Protein AF-A0A7J8RM11-F1 (afdb_monomer)

Mean predicted aligned error: 13.61 Å

Solvent-accessible surface area (backbone atoms only — not comparable to full-atom values): 6544 Å² total; per-residue (Å²): 136,85,79,79,79,70,77,74,69,80,65,75,71,31,50,50,55,49,32,54,52,43,53,50,44,67,79,38,72,84,60,47,68,66,53,52,38,52,48,42,28,69,77,64,76,35,70,62,52,60,68,56,53,52,55,46,57,76,46,37,69,71,56,66,55,83,70,93,62,71,60,80,48,73,68,92,71,78,68,94,50,58,68,60,56,47,54,52,52,56,51,50,52,56,52,52,53,59,55,67,68,64,76,81,121

Foldseek 3Di:
DDPPPPPQPQDFDFLVLLQVLLVVCVVPVPQDLVNSQVVSCVPPVHHDDSVSSVVSNVCNVVSPPPPPDPRRDRDDDDDPCVVVVVVVVVVVVVVVVVVVVPVPD

Radius of gyration: 21.36 Å; Cα contacts (8 Å, |Δi|>4): 56; chains: 1; bounding box: 67×26×59 Å

Structure (mmCIF, N/CA/C/O backbone):
data_AF-A0A7J8RM11-F1
#
_entry.id   AF-A0A7J8RM11-F1
#
loop_
_atom_site.group_PDB
_atom_site.id
_atom_site.type_symbol
_atom_site.label_atom_id
_atom_site.label_alt_id
_atom_site.label_comp_id
_atom_site.label_asym_id
_atom_site.label_entity_id
_atom_site.label_seq_id
_atom_site.pdbx_PDB_ins_code
_atom_site.Cartn_x
_atom_site.Cartn_y
_atom_site.Cartn_z
_atom_site.occupancy
_atom_site.B_iso_or_equiv
_atom_site.auth_seq_id
_atom_site.auth_comp_id
_atom_site.auth_asym_id
_atom_site.auth_atom_id
_atom_site.pdbx_PDB_model_num
ATOM 1 N N . MET A 1 1 ? -35.507 -6.994 -3.499 1.00 36.19 1 MET A N 1
ATOM 2 C CA . MET A 1 1 ? -34.379 -6.098 -3.156 1.00 36.19 1 MET A CA 1
ATOM 3 C C . MET A 1 1 ? -33.083 -6.731 -3.655 1.00 36.19 1 MET A C 1
ATOM 5 O O . MET A 1 1 ? -32.477 -7.517 -2.942 1.00 36.19 1 MET A O 1
ATOM 9 N N . ALA A 1 2 ? -32.711 -6.494 -4.917 1.00 34.31 2 ALA A N 1
ATOM 10 C CA . ALA A 1 2 ? -31.510 -7.087 -5.505 1.00 34.31 2 ALA A CA 1
ATOM 11 C C . ALA A 1 2 ? -30.275 -6.273 -5.094 1.00 34.31 2 ALA A C 1
ATOM 13 O O . ALA A 1 2 ? -30.021 -5.192 -5.628 1.00 34.31 2 ALA A O 1
ATOM 14 N N . SER A 1 3 ? -29.524 -6.783 -4.121 1.00 42.91 3 SER A N 1
ATOM 15 C CA . SER A 1 3 ? -28.243 -6.216 -3.706 1.00 42.91 3 SER A CA 1
ATOM 16 C C . SER A 1 3 ? -27.244 -6.346 -4.853 1.00 42.91 3 SER A C 1
ATOM 18 O O . SER A 1 3 ? -26.744 -7.431 -5.146 1.00 42.91 3 SER A O 1
ATOM 20 N N . ARG A 1 4 ? -26.966 -5.228 -5.533 1.00 43.38 4 ARG A N 1
ATOM 21 C CA . ARG A 1 4 ? -25.908 -5.136 -6.541 1.00 43.38 4 ARG A CA 1
ATOM 22 C C . ARG A 1 4 ? -24.572 -5.377 -5.845 1.00 43.38 4 ARG A C 1
ATOM 24 O O . ARG A 1 4 ? -24.017 -4.466 -5.234 1.00 43.38 4 ARG A O 1
ATOM 31 N N . LEU A 1 5 ? -24.043 -6.591 -5.966 1.00 48.75 5 LEU A N 1
ATOM 32 C CA . LEU A 1 5 ? -22.635 -6.875 -5.718 1.00 48.75 5 LEU A CA 1
ATOM 33 C C . LEU A 1 5 ? -21.832 -6.095 -6.767 1.00 48.75 5 LEU A C 1
ATOM 35 O O . LEU A 1 5 ? -21.507 -6.608 -7.835 1.00 48.75 5 LEU A O 1
ATOM 39 N N . LYS A 1 6 ? -21.561 -4.810 -6.494 1.00 49.56 6 LYS A N 1
ATOM 40 C CA . LYS A 1 6 ? -20.528 -4.058 -7.204 1.00 49.56 6 LYS A CA 1
ATOM 41 C C . LYS A 1 6 ? -19.244 -4.830 -6.953 1.00 49.56 6 LYS A C 1
ATOM 43 O O . LYS A 1 6 ? -18.717 -4.794 -5.845 1.00 49.56 6 LYS A O 1
ATOM 48 N N . GLY A 1 7 ? -18.801 -5.581 -7.961 1.00 42.50 7 GLY A N 1
ATOM 49 C CA . GLY A 1 7 ? -17.512 -6.248 -7.950 1.00 42.50 7 GLY A CA 1
ATOM 50 C C . GLY A 1 7 ? -16.471 -5.214 -7.566 1.00 42.50 7 GLY A C 1
ATOM 51 O O . GLY A 1 7 ? -16.184 -4.299 -8.338 1.00 42.50 7 GLY A O 1
ATOM 52 N N . VAL A 1 8 ? -15.983 -5.306 -6.331 1.00 49.97 8 VAL A N 1
ATOM 53 C CA . VAL A 1 8 ? -14.920 -4.444 -5.845 1.00 49.97 8 VAL A CA 1
ATOM 54 C C . VAL A 1 8 ? -13.742 -4.738 -6.753 1.00 49.97 8 VAL A C 1
ATOM 56 O O . VAL A 1 8 ? -13.157 -5.822 -6.687 1.00 49.97 8 VAL A O 1
ATOM 59 N N . LYS A 1 9 ? -13.433 -3.808 -7.660 1.00 52.38 9 LYS A N 1
ATOM 60 C CA . LYS A 1 9 ? -12.201 -3.863 -8.437 1.00 52.38 9 LYS A CA 1
ATOM 61 C C . LYS A 1 9 ? -11.094 -3.879 -7.391 1.00 52.38 9 LYS A C 1
ATOM 63 O O . LYS A 1 9 ? -10.858 -2.860 -6.749 1.00 52.38 9 LYS A O 1
ATOM 68 N N . LYS A 1 10 ? -10.483 -5.048 -7.158 1.00 55.34 10 LYS A N 1
ATOM 69 C CA . LYS A 1 10 ? -9.342 -5.227 -6.251 1.00 55.34 10 LYS A CA 1
ATOM 70 C C . LYS A 1 10 ? -8.153 -4.490 -6.855 1.00 55.34 10 LYS A C 1
ATOM 72 O O . LYS A 1 10 ? -7.264 -5.083 -7.460 1.00 55.34 10 LYS A O 1
ATOM 77 N N . SER A 1 11 ? -8.194 -3.173 -6.775 1.00 66.88 11 SER A N 1
ATOM 78 C CA . SER A 1 11 ? -7.121 -2.325 -7.231 1.00 66.88 11 SER A CA 1
ATOM 79 C C . SER A 1 11 ? -6.022 -2.406 -6.171 1.00 66.88 11 SER A C 1
ATOM 81 O O . SER A 1 11 ? -6.257 -2.338 -4.965 1.00 66.88 11 SER A O 1
ATOM 83 N N . THR A 1 12 ? -4.824 -2.743 -6.629 1.00 80.44 12 THR A N 1
ATOM 84 C CA . THR A 1 12 ? -3.674 -3.018 -5.768 1.00 80.44 12 THR A CA 1
ATOM 85 C C . THR A 1 12 ? -3.075 -1.691 -5.319 1.00 80.44 12 THR A C 1
ATOM 87 O O . THR A 1 12 ? -2.759 -0.869 -6.176 1.00 80.44 12 THR A O 1
ATOM 90 N N . LEU A 1 13 ? -2.883 -1.499 -4.008 1.00 87.12 13 LEU A N 1
ATOM 91 C CA . LEU A 1 13 ? -2.137 -0.348 -3.482 1.00 87.12 13 LEU A CA 1
ATOM 92 C C . LEU A 1 13 ? -0.745 -0.281 -4.134 1.00 87.12 13 LEU A C 1
ATOM 94 O O . LEU A 1 13 ? -0.052 -1.298 -4.207 1.00 87.12 13 LEU A O 1
ATOM 98 N N . THR A 1 14 ? -0.333 0.896 -4.600 1.00 87.88 14 THR A N 1
ATOM 99 C CA . THR A 1 14 ? 1.061 1.151 -4.996 1.00 87.88 14 THR A CA 1
ATOM 100 C 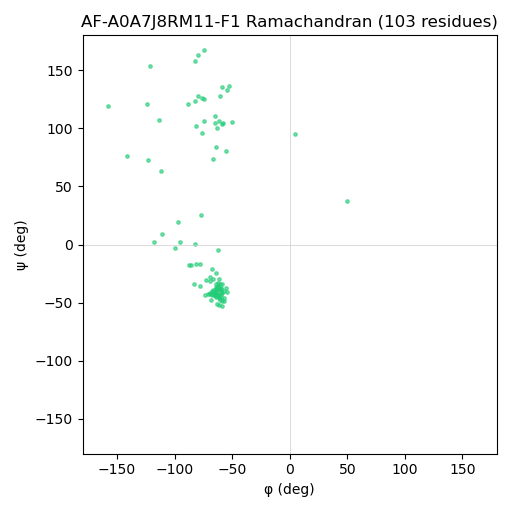C . THR A 1 14 ? 1.912 1.424 -3.761 1.00 87.88 14 THR A C 1
ATOM 102 O O . THR A 1 14 ? 1.380 1.734 -2.693 1.00 87.88 14 THR A O 1
ATOM 105 N N . ASP A 1 15 ? 3.234 1.338 -3.889 1.00 86.12 15 ASP A N 1
ATOM 106 C CA . ASP A 1 15 ? 4.136 1.621 -2.766 1.00 86.12 15 ASP A CA 1
ATOM 107 C C . ASP A 1 15 ? 3.983 3.057 -2.249 1.00 86.12 15 ASP A C 1
ATOM 109 O O . ASP A 1 15 ? 4.003 3.275 -1.039 1.00 86.12 15 ASP A O 1
ATOM 113 N N . ASN A 1 16 ? 3.696 4.020 -3.134 1.00 87.56 16 ASN A N 1
ATOM 114 C CA . ASN A 1 16 ? 3.376 5.386 -2.718 1.00 87.56 16 ASN A CA 1
ATOM 115 C C . ASN A 1 16 ? 2.112 5.451 -1.845 1.00 87.56 16 ASN A C 1
ATOM 117 O O . ASN A 1 16 ? 2.132 6.064 -0.785 1.00 87.56 16 ASN A O 1
ATOM 121 N N . MET A 1 17 ? 1.028 4.773 -2.243 1.00 91.62 17 MET A N 1
ATOM 122 C CA . MET A 1 17 ? -0.219 4.753 -1.460 1.00 91.62 17 MET A CA 1
ATOM 123 C C . MET A 1 17 ? -0.018 4.089 -0.095 1.00 91.62 17 MET A C 1
ATOM 125 O O . MET A 1 17 ? -0.578 4.535 0.904 1.00 91.62 17 MET A O 1
ATOM 129 N N . ARG A 1 18 ? 0.796 3.025 -0.041 1.00 92.00 18 ARG A N 1
ATOM 130 C CA . ARG A 1 18 ? 1.159 2.345 1.211 1.00 92.00 18 ARG A CA 1
ATOM 131 C C . ARG A 1 18 ? 1.961 3.253 2.133 1.00 92.00 18 ARG A C 1
ATOM 133 O O . ARG A 1 18 ? 1.687 3.282 3.328 1.00 92.00 18 ARG A O 1
ATOM 140 N N . LYS A 1 19 ? 2.903 4.017 1.578 1.00 92.00 19 LYS A N 1
ATOM 141 C CA . LYS A 1 19 ? 3.682 5.006 2.322 1.00 92.00 19 LYS A CA 1
ATOM 142 C C . LYS A 1 19 ? 2.784 6.098 2.910 1.00 92.00 19 LYS A C 1
ATOM 144 O O . LYS A 1 19 ? 2.811 6.291 4.120 1.00 92.00 19 LYS A O 1
ATOM 149 N N . THR A 1 20 ? 1.931 6.720 2.094 1.00 93.56 20 THR A N 1
ATOM 150 C CA . THR A 1 20 ? 0.990 7.759 2.550 1.00 93.56 20 THR A CA 1
ATOM 151 C C . THR A 1 20 ? 0.028 7.227 3.61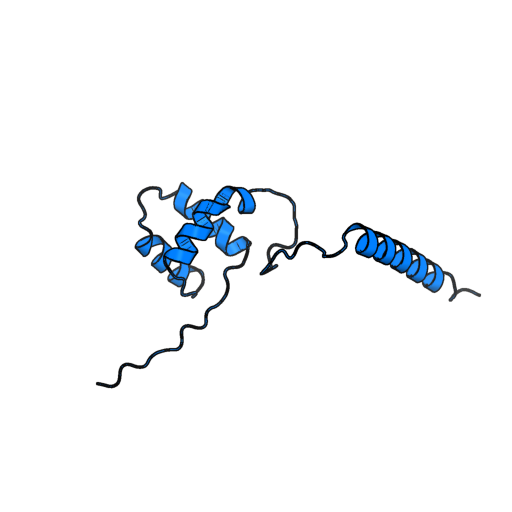9 1.00 93.56 20 THR A C 1
ATOM 153 O O . THR A 1 20 ? -0.257 7.916 4.592 1.00 93.56 20 THR A O 1
ATOM 156 N N . LEU A 1 21 ? -0.430 5.974 3.503 1.00 94.62 21 LEU A N 1
ATOM 157 C CA . LEU A 1 21 ? -1.232 5.323 4.546 1.00 94.62 21 LEU A CA 1
ATOM 158 C C . LEU A 1 21 ? -0.468 5.175 5.874 1.00 94.62 21 LEU A C 1
ATOM 160 O O . LEU A 1 21 ? -1.037 5.401 6.942 1.00 94.62 21 LEU A O 1
ATOM 164 N N . CYS A 1 22 ? 0.803 4.77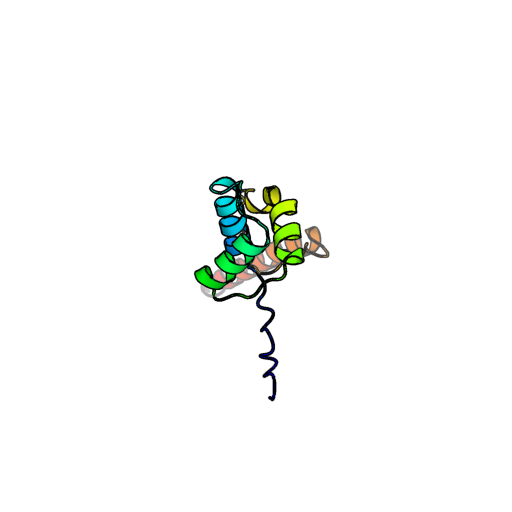3 5.823 1.00 93.81 22 CYS A N 1
ATOM 165 C CA . CYS A 1 22 ? 1.635 4.652 7.018 1.00 93.81 22 CYS A CA 1
ATOM 166 C C . CYS A 1 22 ? 1.902 6.018 7.666 1.00 93.81 22 CYS A C 1
ATOM 168 O O . CYS A 1 22 ? 1.821 6.117 8.886 1.00 93.81 22 CYS A O 1
ATOM 170 N N . GLU A 1 23 ? 2.165 7.059 6.872 1.00 94.12 23 GLU A N 1
ATOM 171 C CA . GLU A 1 23 ? 2.321 8.444 7.348 1.00 94.12 23 GLU A CA 1
ATOM 172 C C . GLU A 1 23 ? 1.051 8.921 8.064 1.00 94.12 23 GLU A C 1
ATOM 174 O O . GLU A 1 23 ? 1.112 9.336 9.219 1.00 94.12 23 GLU A O 1
ATOM 179 N N . TYR A 1 24 ? -0.116 8.715 7.449 1.00 95.12 24 TYR A N 1
ATOM 180 C CA . TYR A 1 24 ? -1.400 9.084 8.043 1.00 95.12 24 TYR A CA 1
ATOM 181 C C . TYR A 1 24 ? -1.666 8.382 9.387 1.00 95.12 24 TYR A C 1
ATOM 183 O O . TYR A 1 24 ? -2.182 8.983 10.328 1.00 95.12 24 TYR A O 1
ATOM 191 N N . LYS A 1 25 ? -1.286 7.104 9.530 1.00 94.88 25 LYS A N 1
ATOM 192 C CA . LYS A 1 25 ? -1.422 6.382 10.808 1.00 94.88 25 LYS A CA 1
ATOM 193 C C . LYS A 1 25 ? -0.459 6.895 11.888 1.00 94.88 25 LYS A C 1
ATOM 195 O O . LYS A 1 25 ? -0.776 6.780 13.070 1.00 94.88 25 LYS A O 1
ATOM 200 N N . ILE A 1 26 ? 0.694 7.444 11.511 1.00 92.62 26 ILE A N 1
ATOM 201 C CA . ILE A 1 26 ? 1.623 8.073 12.461 1.00 92.62 26 ILE A CA 1
ATOM 202 C C . ILE A 1 26 ? 1.035 9.390 12.978 1.00 92.62 26 ILE A C 1
ATOM 204 O O . ILE A 1 26 ? 1.078 9.636 14.180 1.00 92.62 26 ILE A O 1
ATOM 208 N N . GLU A 1 27 ? 0.436 10.194 12.097 1.00 94.19 27 GLU A N 1
ATOM 209 C CA . GLU A 1 27 ? -0.223 11.455 12.467 1.00 94.19 27 GLU A CA 1
ATOM 210 C C . GLU A 1 27 ? -1.510 11.230 13.279 1.00 94.19 27 GLU A C 1
ATOM 212 O O . GLU A 1 27 ? -1.842 12.019 14.163 1.00 94.19 27 GLU A O 1
ATOM 217 N N . HIS A 1 28 ? -2.209 10.117 13.031 1.00 93.69 28 HIS A N 1
ATOM 218 C CA . HIS A 1 28 ? -3.457 9.759 13.704 1.00 93.69 28 HIS A CA 1
ATOM 219 C C . HIS A 1 28 ? -3.371 8.381 14.392 1.00 93.69 28 HIS A C 1
ATOM 221 O O . HIS A 1 28 ? -3.993 7.403 13.948 1.00 93.69 28 HIS A O 1
ATOM 227 N N . PRO A 1 29 ? -2.637 8.263 15.516 1.00 92.50 29 P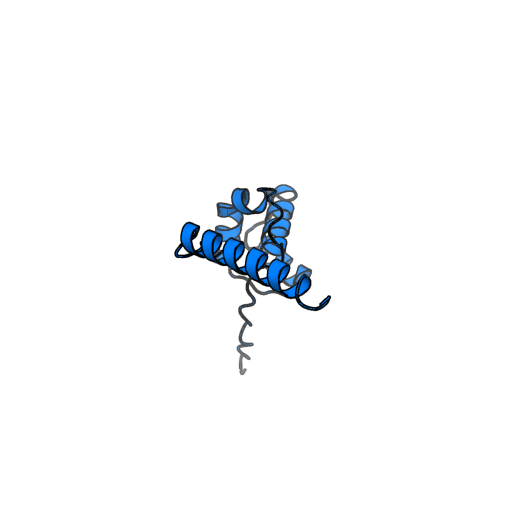RO A N 1
ATOM 228 C CA . PRO A 1 29 ? -2.420 6.982 16.187 1.00 92.50 29 PRO A CA 1
ATOM 229 C C . PRO A 1 29 ? -3.713 6.360 16.736 1.00 92.50 29 PRO A C 1
ATOM 231 O O . PRO A 1 29 ? -3.800 5.135 16.830 1.00 92.50 29 PRO A O 1
ATOM 234 N N . SER A 1 30 ? -4.743 7.162 17.019 1.00 94.38 30 SER A N 1
ATOM 235 C CA . SER A 1 30 ? -6.059 6.708 17.493 1.00 94.38 30 SER A CA 1
ATOM 236 C C . SER A 1 30 ? -6.962 6.130 16.398 1.00 94.38 30 SER A C 1
ATOM 238 O O . SER A 1 30 ? -7.904 5.411 16.727 1.00 94.38 30 SER A O 1
ATOM 240 N N . SER A 1 31 ? -6.678 6.377 15.112 1.00 92.31 31 SER A N 1
ATOM 241 C CA . SER A 1 31 ? -7.521 5.896 14.010 1.00 92.31 31 SER A CA 1
ATOM 242 C C . SER A 1 31 ? -7.606 4.372 13.990 1.00 92.31 31 SER A C 1
ATOM 244 O O . SER A 1 31 ? -6.584 3.674 13.977 1.00 92.31 31 SER A O 1
ATOM 246 N N . SER A 1 32 ? -8.821 3.832 13.955 1.00 93.25 32 SER A N 1
ATOM 247 C CA . SER A 1 32 ? -9.051 2.393 13.858 1.00 93.25 32 SER A CA 1
ATOM 248 C C . SER A 1 32 ? -8.762 1.875 12.445 1.00 93.25 32 SER A C 1
ATOM 250 O O . SER A 1 32 ? -8.647 2.631 11.481 1.00 93.25 32 SER A O 1
ATOM 252 N N . GLN A 1 33 ? -8.686 0.551 12.276 1.00 92.19 33 GLN A N 1
ATOM 253 C CA . GLN A 1 33 ? -8.529 -0.044 10.941 1.00 92.19 33 GLN A CA 1
ATOM 254 C C . GLN A 1 33 ? -9.703 0.279 10.002 1.00 92.19 33 GLN A C 1
ATOM 256 O O . GLN A 1 33 ? -9.497 0.353 8.791 1.00 92.19 33 GLN A O 1
ATOM 261 N N . LYS A 1 34 ? -10.915 0.482 10.543 1.00 92.69 34 LYS A N 1
ATOM 262 C CA . LYS A 1 34 ? -12.081 0.912 9.757 1.00 92.69 34 LYS A CA 1
ATOM 263 C C . LYS A 1 34 ? -11.917 2.347 9.267 1.00 92.69 34 LYS A C 1
ATOM 265 O O . LYS A 1 34 ? -12.172 2.606 8.095 1.00 92.69 34 LYS A O 1
ATOM 270 N N . ASP A 1 35 ? -11.423 3.232 10.126 1.00 94.00 35 ASP A N 1
ATOM 271 C CA . ASP A 1 35 ? -11.207 4.639 9.774 1.00 94.00 35 ASP A CA 1
ATOM 272 C C . ASP A 1 35 ? -10.142 4.760 8.681 1.00 94.00 35 ASP A C 1
ATOM 274 O O . ASP A 1 35 ? -10.341 5.446 7.683 1.00 94.00 35 ASP A O 1
ATOM 278 N N . LEU A 1 36 ? -9.053 3.992 8.798 1.00 94.44 36 LEU A N 1
ATOM 279 C CA . LEU A 1 36 ? -8.017 3.916 7.764 1.00 94.44 36 LEU A CA 1
ATOM 280 C C . LEU A 1 36 ? -8.551 3.363 6.438 1.00 94.44 36 LEU A C 1
ATOM 282 O O . LEU A 1 36 ? -8.177 3.841 5.371 1.00 94.44 36 LEU A O 1
ATOM 286 N N . GLN A 1 37 ? -9.428 2.359 6.483 1.00 93.88 37 GLN A N 1
ATOM 287 C CA . GLN A 1 37 ? -10.055 1.804 5.285 1.00 93.88 37 GLN A CA 1
ATOM 288 C C . GLN A 1 37 ? -10.938 2.842 4.579 1.00 93.88 37 GLN A C 1
ATOM 290 O O . GLN A 1 37 ? -10.880 2.964 3.355 1.00 93.88 37 GLN A O 1
ATOM 295 N N . GLN A 1 38 ? -11.736 3.592 5.343 1.00 93.81 38 GLN A N 1
ATOM 296 C CA . GLN A 1 38 ? -12.568 4.667 4.809 1.00 93.81 38 GLN A CA 1
ATOM 297 C C . GLN A 1 38 ? -11.711 5.792 4.226 1.00 93.81 38 GLN A C 1
ATOM 299 O O . GLN A 1 38 ? -11.976 6.244 3.114 1.00 93.81 38 GLN A O 1
ATOM 304 N N . TRP A 1 39 ? -10.647 6.181 4.925 1.00 95.12 39 TRP A N 1
ATOM 305 C CA . TRP A 1 39 ? -9.708 7.186 4.447 1.00 95.12 39 TRP A CA 1
ATOM 306 C C . TRP A 1 39 ? -9.048 6.770 3.123 1.00 95.12 39 TRP A C 1
ATOM 308 O O . TRP A 1 39 ? -9.054 7.544 2.170 1.00 95.12 39 TRP A O 1
ATOM 318 N N . VAL A 1 40 ? -8.581 5.520 2.993 1.00 93.38 40 VAL A N 1
ATOM 319 C CA . VAL A 1 40 ? -8.023 5.004 1.724 1.00 93.38 40 VAL A CA 1
ATOM 320 C C . VAL A 1 40 ? -9.052 5.075 0.592 1.00 93.38 40 VAL A C 1
ATOM 322 O O . VAL A 1 40 ? -8.710 5.478 -0.520 1.00 93.38 40 VAL A O 1
ATOM 325 N N . GLN A 1 41 ? -10.312 4.728 0.866 1.00 92.12 41 GLN A N 1
ATOM 326 C CA . GLN A 1 41 ? -11.384 4.831 -0.124 1.00 92.12 41 GLN A CA 1
ATOM 327 C C . GLN A 1 41 ? -11.639 6.282 -0.548 1.00 92.12 41 GLN A C 1
ATOM 329 O O . GLN A 1 41 ? -11.895 6.519 -1.722 1.00 92.12 41 GLN A O 1
ATOM 334 N N . GLN A 1 42 ? -11.565 7.245 0.372 1.00 92.50 42 GLN A N 1
ATOM 335 C CA . GLN A 1 42 ? -11.792 8.660 0.066 1.00 92.50 42 GLN A CA 1
ATOM 336 C C . GLN A 1 42 ? -10.632 9.291 -0.707 1.00 92.50 42 GLN A C 1
ATOM 338 O O . GLN A 1 42 ? -10.866 10.021 -1.664 1.00 92.50 42 GLN A O 1
ATOM 343 N N . ILE A 1 43 ? -9.390 9.007 -0.312 1.00 93.38 43 ILE A N 1
ATOM 344 C CA . ILE A 1 43 ? -8.202 9.631 -0.906 1.00 93.38 43 ILE A CA 1
ATOM 345 C C . ILE A 1 43 ? -7.845 9.014 -2.259 1.00 93.38 43 ILE A C 1
ATOM 347 O O . ILE A 1 43 ? -7.379 9.711 -3.157 1.00 93.38 43 ILE A O 1
ATOM 351 N N . PHE A 1 44 ? -8.054 7.707 -2.416 1.00 90.00 44 PHE A N 1
ATOM 352 C CA . PHE A 1 44 ? -7.557 6.963 -3.571 1.00 90.00 44 PHE A CA 1
ATOM 353 C C . PHE A 1 44 ? -8.645 6.330 -4.445 1.00 90.00 44 PHE A C 1
ATOM 355 O O . PHE A 1 44 ? -8.309 5.605 -5.382 1.00 90.00 44 PHE A O 1
ATOM 362 N N . ASP A 1 45 ? -9.923 6.540 -4.117 1.00 89.19 45 ASP A N 1
ATOM 363 C CA . ASP A 1 45 ? -11.067 5.840 -4.723 1.00 89.19 45 ASP A CA 1
ATOM 364 C C . ASP A 1 45 ? -10.878 4.308 -4.746 1.00 89.19 45 ASP A C 1
ATOM 366 O O . ASP A 1 45 ? -11.208 3.593 -5.697 1.00 89.19 45 ASP A O 1
ATOM 370 N N . LEU A 1 46 ? -10.272 3.791 -3.672 1.00 88.25 46 LEU A N 1
ATOM 371 C CA . LEU A 1 46 ? -9.774 2.426 -3.592 1.00 88.25 46 LEU A CA 1
ATOM 372 C C . LEU A 1 46 ? -10.364 1.673 -2.403 1.00 88.25 46 LEU A C 1
ATOM 374 O O . LEU A 1 46 ? -10.119 2.013 -1.248 1.00 88.25 46 LEU A O 1
ATOM 378 N N . SER A 1 47 ? -11.044 0.563 -2.677 1.00 90.19 47 SER A N 1
ATOM 379 C CA . SER A 1 47 ? -11.541 -0.305 -1.612 1.00 90.19 47 SER A CA 1
ATOM 380 C C . SER A 1 47 ? -10.492 -1.343 -1.227 1.00 90.19 47 SER A C 1
ATOM 382 O O . SER A 1 47 ? -10.063 -2.161 -2.047 1.00 90.19 47 SER A O 1
ATOM 384 N N . VAL A 1 48 ? -10.095 -1.333 0.044 1.00 89.81 48 VAL A N 1
ATOM 385 C CA . VAL A 1 48 ? -9.134 -2.279 0.623 1.00 89.81 48 VAL A CA 1
ATOM 386 C C . VAL A 1 48 ? -9.756 -3.031 1.785 1.00 89.81 48 VAL A C 1
ATOM 388 O O . VAL A 1 48 ? -10.665 -2.539 2.441 1.00 89.81 48 VAL A O 1
ATOM 391 N N . SER A 1 49 ? -9.269 -4.241 2.051 1.00 91.06 49 SER A N 1
ATOM 392 C CA . SER A 1 49 ? -9.694 -5.001 3.228 1.00 91.06 49 SER A CA 1
ATOM 393 C C . SER A 1 49 ? -8.919 -4.565 4.476 1.00 91.06 49 SER A C 1
ATOM 395 O O . SER A 1 49 ? -7.779 -4.109 4.370 1.00 91.06 49 SER A O 1
ATOM 397 N N . GLN A 1 50 ? -9.470 -4.804 5.667 1.00 90.88 50 GLN A N 1
ATOM 398 C CA . GLN A 1 50 ? -8.746 -4.574 6.927 1.00 90.88 50 GLN A CA 1
ATOM 399 C C . GLN A 1 50 ? -7.446 -5.390 7.016 1.00 90.88 50 GLN A C 1
ATOM 401 O O . GLN A 1 50 ? -6.438 -4.894 7.512 1.00 90.88 50 GLN A O 1
ATOM 406 N N . SER A 1 51 ? -7.421 -6.604 6.448 1.00 91.44 51 SER A N 1
ATOM 407 C CA . SER A 1 51 ? -6.194 -7.411 6.356 1.00 91.44 51 SER A CA 1
ATOM 408 C C . SER A 1 51 ? -5.108 -6.730 5.515 1.00 91.44 51 SER A C 1
ATOM 410 O O . SER A 1 51 ? -3.930 -6.773 5.861 1.00 91.44 51 SER A O 1
ATOM 412 N N . THR A 1 52 ? -5.497 -6.032 4.443 1.00 91.56 52 THR A N 1
ATOM 413 C CA . THR A 1 52 ? -4.584 -5.239 3.611 1.00 91.56 52 THR A CA 1
ATOM 414 C C . THR A 1 52 ? -4.011 -4.067 4.401 1.00 91.56 52 THR A C 1
ATOM 416 O O . THR A 1 52 ? -2.804 -3.841 4.337 1.00 91.56 52 THR A O 1
ATOM 419 N N . ILE A 1 53 ? -4.848 -3.364 5.173 1.00 93.81 53 ILE A N 1
ATOM 420 C CA . ILE A 1 53 ? -4.410 -2.286 6.070 1.00 93.81 53 ILE A CA 1
ATOM 421 C C . ILE A 1 53 ? -3.403 -2.831 7.088 1.00 93.81 53 ILE A C 1
ATOM 423 O O . ILE A 1 53 ? -2.284 -2.332 7.166 1.00 93.81 53 ILE A O 1
ATOM 427 N N . SER A 1 54 ? -3.749 -3.905 7.801 1.00 94.12 54 SER A N 1
ATOM 428 C CA . SER A 1 54 ? -2.879 -4.525 8.808 1.00 94.12 54 SER A CA 1
ATOM 429 C C . SER A 1 54 ? -1.526 -4.954 8.228 1.00 94.12 54 SER A C 1
ATOM 431 O O . SER A 1 54 ? -0.482 -4.579 8.761 1.00 94.12 54 SER A O 1
ATOM 433 N N . ASN A 1 55 ? -1.529 -5.660 7.092 1.00 93.00 55 ASN A N 1
ATOM 434 C CA . ASN A 1 55 ? -0.301 -6.087 6.418 1.00 93.00 55 ASN A CA 1
ATOM 435 C C . ASN A 1 55 ? 0.554 -4.906 5.946 1.00 93.00 55 ASN A C 1
ATOM 437 O O . ASN A 1 55 ? 1.781 -4.986 5.979 1.00 93.00 55 ASN A O 1
ATOM 441 N N . THR A 1 56 ? -0.080 -3.818 5.507 1.00 93.12 56 THR A N 1
ATOM 442 C CA . THR A 1 56 ? 0.632 -2.610 5.077 1.00 93.12 56 THR A CA 1
ATOM 443 C C . THR A 1 56 ? 1.301 -1.928 6.267 1.00 93.12 56 THR A C 1
ATOM 445 O O . THR A 1 56 ? 2.496 -1.664 6.215 1.00 93.12 56 THR A O 1
ATOM 448 N N . LEU A 1 57 ? 0.579 -1.742 7.375 1.00 93.19 57 LEU A N 1
ATOM 449 C CA . LEU A 1 57 ? 1.135 -1.137 8.588 1.00 93.19 57 LEU A CA 1
ATOM 450 C C . LEU A 1 57 ? 2.251 -1.988 9.213 1.00 93.19 57 LEU A C 1
ATOM 452 O O . LEU A 1 57 ? 3.244 -1.442 9.688 1.00 93.19 57 LEU A O 1
ATOM 456 N N . LYS A 1 58 ? 2.129 -3.323 9.172 1.00 92.88 58 LYS A N 1
ATOM 457 C CA . LYS A 1 58 ? 3.169 -4.248 9.657 1.00 92.88 58 LYS A CA 1
ATOM 458 C C . LYS A 1 58 ? 4.481 -4.118 8.875 1.00 92.88 58 LYS A C 1
ATOM 460 O O . LYS A 1 58 ? 5.547 -4.299 9.449 1.00 92.88 58 LYS A O 1
ATOM 465 N N . ARG A 1 59 ? 4.399 -3.807 7.578 1.00 88.94 59 ARG A N 1
ATOM 466 C CA . ARG A 1 59 ? 5.546 -3.619 6.671 1.00 88.94 59 ARG A CA 1
ATOM 467 C C . ARG A 1 59 ? 5.927 -2.144 6.508 1.00 88.94 59 ARG A C 1
ATOM 469 O O . ARG A 1 59 ? 6.570 -1.787 5.530 1.00 88.94 59 ARG A O 1
ATOM 476 N N . SER A 1 60 ? 5.510 -1.279 7.436 1.00 87.88 60 SER A N 1
ATOM 477 C CA . SER A 1 60 ? 5.690 0.175 7.335 1.00 87.88 60 SER A CA 1
ATOM 478 C C . SER A 1 60 ? 7.147 0.585 7.113 1.00 87.88 60 SER A C 1
ATOM 480 O O . SER A 1 60 ? 7.412 1.429 6.260 1.00 87.88 60 SER A O 1
ATOM 482 N N . SER A 1 61 ? 8.089 -0.068 7.799 1.00 85.12 61 SER A N 1
ATOM 483 C CA . SER A 1 61 ? 9.531 0.166 7.658 1.00 85.12 61 SER A CA 1
ATOM 484 C C . SER A 1 61 ? 10.032 0.017 6.219 1.00 85.12 61 SER A C 1
ATOM 486 O O . SER A 1 61 ? 10.849 0.819 5.776 1.00 85.12 61 SER A O 1
ATOM 488 N N . GLU A 1 62 ? 9.499 -0.945 5.463 1.00 85.31 62 GLU A N 1
ATOM 489 C CA . GLU A 1 62 ? 9.894 -1.200 4.074 1.00 85.31 62 GLU A CA 1
ATOM 490 C C . GLU A 1 62 ? 9.509 -0.046 3.137 1.00 85.31 62 GLU A C 1
ATOM 492 O O . GLU A 1 62 ? 10.200 0.204 2.154 1.00 85.31 62 GLU A O 1
ATOM 497 N N . TYR A 1 63 ? 8.431 0.683 3.445 1.00 81.31 63 TYR A N 1
ATOM 498 C CA . TYR A 1 63 ? 7.960 1.808 2.627 1.00 81.31 63 TYR A CA 1
ATOM 499 C C . TYR A 1 63 ? 8.651 3.136 2.970 1.00 81.31 63 TYR A C 1
ATOM 501 O O . TYR A 1 63 ? 8.606 4.077 2.175 1.00 81.31 63 TYR A O 1
ATOM 509 N N . PHE A 1 64 ? 9.297 3.230 4.137 1.00 76.75 64 PHE A N 1
ATOM 510 C CA . PHE A 1 64 ? 10.083 4.402 4.539 1.00 76.75 64 PHE A CA 1
ATOM 511 C C . PHE A 1 64 ? 11.542 4.342 4.065 1.00 76.75 64 PHE A C 1
ATOM 513 O O . PHE A 1 64 ? 12.204 5.381 3.999 1.00 76.75 64 PHE A O 1
ATOM 520 N N . SER A 1 65 ? 12.043 3.159 3.693 1.00 67.75 65 SER A N 1
ATOM 521 C CA . SER A 1 65 ? 13.393 2.987 3.155 1.00 67.75 65 SER A CA 1
ATOM 522 C C . SER A 1 65 ? 13.552 3.709 1.811 1.00 67.75 65 SER A C 1
ATOM 524 O O . SER A 1 65 ? 12.988 3.349 0.783 1.00 67.75 65 SER A O 1
ATOM 526 N N . LYS A 1 66 ? 14.347 4.778 1.854 1.00 55.28 66 LYS A N 1
ATOM 527 C CA . LYS A 1 66 ? 14.488 5.856 0.865 1.00 55.28 66 LYS A CA 1
ATOM 528 C C . LYS A 1 66 ? 15.317 5.492 -0.376 1.00 55.28 66 LYS A C 1
ATOM 530 O O . LYS A 1 66 ? 15.883 6.387 -1.004 1.00 55.28 66 LYS A O 1
ATOM 535 N N . GLU A 1 67 ? 15.419 4.219 -0.751 1.00 53.88 67 GLU A N 1
ATOM 536 C CA . GLU A 1 67 ? 16.025 3.885 -2.040 1.00 53.88 67 GLU A CA 1
ATOM 537 C C . GLU A 1 67 ? 15.017 4.226 -3.134 1.00 53.88 67 GLU A C 1
ATOM 539 O O . GLU A 1 67 ? 14.002 3.552 -3.283 1.00 53.88 67 GLU A O 1
ATOM 544 N N . LYS A 1 68 ? 15.278 5.317 -3.867 1.00 49.28 68 LYS A N 1
ATOM 545 C CA . LYS A 1 68 ? 14.519 5.771 -5.042 1.00 49.28 68 LYS A CA 1
ATOM 546 C C . LYS A 1 68 ? 14.436 4.654 -6.094 1.00 49.28 68 LYS A C 1
ATOM 548 O O . LYS A 1 68 ? 15.172 4.647 -7.073 1.00 49.28 68 LYS A O 1
ATOM 553 N N . LYS A 1 69 ? 13.522 3.713 -5.906 1.00 53.56 69 LYS A N 1
ATOM 554 C CA . LYS A 1 69 ? 13.127 2.701 -6.879 1.00 53.56 69 LYS A CA 1
ATOM 555 C C . LYS A 1 69 ? 11.687 3.025 -7.244 1.00 53.56 69 LYS A C 1
ATOM 557 O O . LYS A 1 69 ? 10.808 2.920 -6.402 1.00 53.56 69 LYS A O 1
ATOM 562 N N . ASN A 1 70 ? 11.498 3.543 -8.459 1.00 55.53 70 ASN A N 1
ATOM 563 C CA . ASN A 1 70 ? 10.227 3.835 -9.138 1.00 55.53 70 ASN A CA 1
ATOM 564 C C . ASN A 1 70 ? 8.962 3.590 -8.287 1.00 55.53 70 ASN A C 1
ATOM 566 O O . ASN A 1 70 ? 8.428 2.484 -8.253 1.00 55.53 70 ASN A O 1
ATOM 570 N N . SER A 1 71 ? 8.446 4.640 -7.641 1.00 56.41 71 SER A N 1
ATOM 571 C CA . SER A 1 71 ? 7.317 4.595 -6.688 1.00 56.41 71 SER A CA 1
ATOM 572 C C . SER A 1 71 ? 5.976 4.114 -7.273 1.00 56.41 71 SER A C 1
ATOM 574 O O . SER A 1 71 ? 4.997 3.949 -6.542 1.00 56.41 71 SER A O 1
ATOM 576 N N . ASN A 1 72 ? 5.928 3.874 -8.588 1.00 57.25 72 ASN A N 1
ATOM 577 C CA . ASN A 1 72 ? 4.766 3.381 -9.327 1.00 57.25 72 ASN A CA 1
ATOM 578 C C . ASN A 1 72 ? 4.763 1.849 -9.523 1.00 57.25 72 ASN A C 1
ATOM 580 O O . ASN A 1 72 ? 3.875 1.295 -10.175 1.00 57.25 72 ASN A O 1
ATOM 584 N N . VA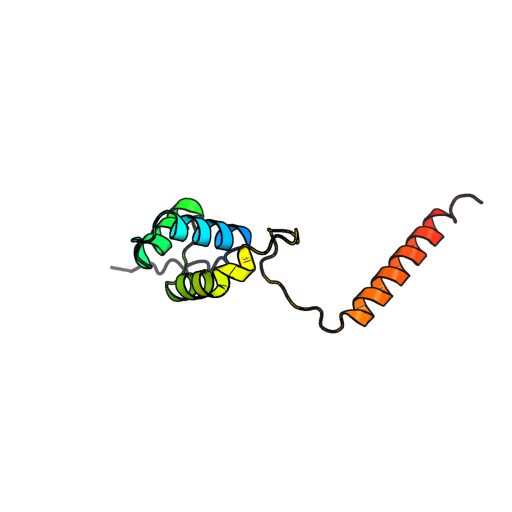L A 1 73 ? 5.757 1.140 -8.979 1.00 60.88 73 VAL A N 1
ATOM 585 C CA . VAL A 1 73 ? 5.842 -0.321 -9.066 1.00 60.88 73 VAL A CA 1
ATOM 586 C C . VAL A 1 73 ? 4.811 -0.959 -8.126 1.00 60.88 73 VAL A C 1
ATOM 588 O O . VAL A 1 73 ? 4.751 -0.682 -6.934 1.00 60.88 73 VAL A O 1
ATOM 591 N N . LYS A 1 74 ? 3.955 -1.834 -8.670 1.00 61.91 74 LYS A N 1
ATOM 592 C CA . LYS A 1 74 ? 2.908 -2.538 -7.901 1.00 61.91 74 LYS A CA 1
ATOM 593 C C . LYS A 1 74 ? 3.432 -3.769 -7.151 1.00 61.91 74 LYS A C 1
ATOM 595 O O . LYS A 1 74 ? 2.742 -4.281 -6.268 1.00 61.91 74 LYS A O 1
ATOM 600 N N . ARG A 1 75 ? 4.618 -4.276 -7.515 1.00 58.75 75 ARG A N 1
ATOM 601 C CA . ARG A 1 75 ? 5.237 -5.461 -6.907 1.00 58.75 75 ARG A CA 1
ATOM 602 C C . ARG A 1 75 ? 6.751 -5.468 -7.120 1.00 58.75 75 ARG A C 1
ATOM 604 O O . ARG A 1 75 ? 7.203 -5.572 -8.256 1.00 58.75 75 ARG A O 1
ATOM 611 N N . HIS A 1 76 ? 7.518 -5.454 -6.034 1.00 59.09 76 HIS A N 1
ATOM 612 C CA . HIS A 1 76 ? 8.945 -5.761 -6.072 1.00 59.09 76 HIS A CA 1
ATOM 613 C C . HIS A 1 76 ? 9.097 -7.287 -6.197 1.00 59.09 76 HIS A C 1
ATOM 615 O O . HIS A 1 76 ? 8.966 -8.020 -5.217 1.00 59.09 76 HIS A O 1
ATOM 621 N N . LYS A 1 77 ? 9.269 -7.804 -7.418 1.00 66.62 77 LYS A N 1
ATOM 622 C CA . LYS A 1 77 ? 9.748 -9.181 -7.601 1.00 66.62 77 LYS A CA 1
ATOM 623 C C . LYS A 1 77 ? 11.266 -9.128 -7.473 1.00 66.62 77 LYS A C 1
ATOM 625 O O . LYS A 1 77 ? 11.897 -8.356 -8.186 1.00 66.62 77 LYS A O 1
ATOM 630 N N . SER A 1 78 ? 11.842 -9.906 -6.561 1.00 63.06 78 SER A N 1
ATOM 631 C CA . SER A 1 78 ? 13.280 -10.161 -6.608 1.00 63.06 78 SER A CA 1
ATOM 632 C C . SER A 1 78 ? 13.616 -10.796 -7.960 1.00 63.06 78 SER A C 1
ATOM 634 O O . SER A 1 78 ? 12.878 -11.664 -8.441 1.00 63.06 78 SER A O 1
ATOM 636 N N . ALA A 1 79 ? 14.696 -10.322 -8.583 1.00 72.62 79 ALA A N 1
ATOM 637 C CA . ALA A 1 79 ? 15.267 -10.941 -9.771 1.00 72.62 79 ALA A CA 1
ATOM 638 C C . ALA A 1 79 ? 15.506 -12.430 -9.492 1.00 72.62 79 ALA A C 1
ATOM 640 O O . ALA A 1 79 ? 15.962 -12.794 -8.404 1.00 72.62 79 ALA A O 1
ATOM 641 N N . LYS A 1 80 ? 15.165 -13.301 -10.448 1.00 81.00 80 LYS A N 1
ATOM 642 C CA . LYS A 1 80 ? 15.334 -14.753 -10.256 1.00 81.00 80 LYS A CA 1
ATOM 643 C C . LYS A 1 80 ? 16.817 -15.131 -10.320 1.00 81.00 80 LYS A C 1
ATOM 645 O O . LYS A 1 80 ? 17.229 -16.069 -9.646 1.00 81.00 80 LYS A O 1
ATOM 650 N N . TYR A 1 81 ? 17.595 -14.374 -11.095 1.00 85.81 81 TYR A N 1
ATOM 651 C CA . TYR A 1 81 ? 19.034 -14.552 -11.270 1.00 85.81 81 TYR A CA 1
ATOM 652 C C . TYR A 1 81 ? 19.719 -13.177 -11.340 1.00 85.81 81 TYR A C 1
ATOM 654 O O . TYR A 1 81 ? 20.069 -12.730 -12.430 1.00 85.81 81 TYR A O 1
ATOM 662 N N . PRO A 1 82 ? 19.894 -12.480 -10.202 1.00 83.94 82 PRO A N 1
ATOM 663 C CA . PRO A 1 82 ? 20.371 -11.095 -10.185 1.00 83.94 82 PRO A CA 1
ATOM 664 C C . PRO A 1 82 ? 21.728 -10.911 -10.880 1.00 83.94 82 PRO A C 1
ATOM 666 O O . PRO A 1 82 ? 21.891 -9.964 -11.643 1.00 83.94 82 PRO A O 1
ATOM 669 N N . GLU A 1 83 ? 22.666 -11.843 -10.695 1.00 86.62 83 GLU A N 1
ATOM 670 C CA . GLU A 1 83 ? 23.981 -11.787 -11.350 1.00 86.62 83 GLU A CA 1
ATOM 671 C C . GLU A 1 83 ? 23.893 -11.983 -12.869 1.00 86.62 83 GLU A C 1
ATOM 673 O O . GLU A 1 83 ? 24.546 -11.276 -13.630 1.00 86.62 83 GLU A O 1
ATOM 678 N N . LEU A 1 84 ? 23.043 -12.902 -13.335 1.00 90.88 84 LEU A N 1
ATOM 679 C CA . LEU A 1 84 ? 22.861 -13.143 -14.769 1.00 90.88 84 LEU A CA 1
ATOM 680 C C . LEU A 1 84 ? 22.169 -11.957 -15.448 1.00 90.88 84 LEU A C 1
ATOM 682 O O . LEU A 1 84 ? 22.570 -11.550 -16.535 1.00 90.88 84 LEU A O 1
ATOM 686 N N . GLU A 1 85 ? 21.153 -11.386 -14.799 1.00 90.31 85 GLU A N 1
ATOM 687 C CA . GLU A 1 85 ? 20.471 -10.181 -15.279 1.00 90.31 85 GLU A CA 1
ATOM 688 C C . GLU A 1 85 ? 21.438 -8.986 -15.345 1.00 90.31 85 GLU A C 1
ATOM 690 O O . GLU A 1 85 ? 21.404 -8.231 -16.318 1.00 90.31 85 GLU A O 1
ATOM 695 N N . LYS A 1 86 ? 22.356 -8.858 -14.376 1.00 89.88 86 LYS A N 1
ATOM 696 C CA . LYS A 1 86 ? 23.418 -7.843 -14.383 1.00 89.88 86 LYS A CA 1
ATOM 697 C C . LYS A 1 86 ? 24.383 -8.024 -15.559 1.00 89.88 86 LYS A C 1
ATOM 699 O O . LYS A 1 86 ? 24.586 -7.077 -16.313 1.00 89.88 86 LYS A O 1
ATOM 704 N N . VAL A 1 87 ? 24.928 -9.228 -15.754 1.00 93.56 87 VAL A N 1
ATOM 705 C CA . VAL A 1 87 ? 25.857 -9.521 -16.865 1.00 93.56 87 VAL A CA 1
ATOM 706 C C . VAL A 1 87 ? 25.192 -9.270 -18.223 1.00 93.56 87 VAL A C 1
ATOM 708 O O . VAL A 1 87 ? 25.804 -8.698 -19.124 1.00 93.56 87 VAL A O 1
ATOM 711 N N . LEU A 1 88 ? 23.919 -9.647 -18.371 1.00 93.25 88 LEU A N 1
ATOM 712 C CA . LEU A 1 88 ? 23.159 -9.401 -19.596 1.00 93.25 88 LEU A CA 1
ATOM 713 C C . LEU A 1 88 ? 22.963 -7.901 -19.861 1.00 93.25 88 LEU A C 1
ATOM 715 O O . LEU A 1 88 ? 23.082 -7.459 -21.004 1.00 93.25 88 LEU A O 1
ATOM 719 N N . TYR A 1 89 ? 22.671 -7.123 -18.817 1.00 91.12 89 TYR A N 1
ATOM 720 C CA . TYR A 1 89 ? 22.524 -5.673 -18.917 1.00 91.12 89 TYR A CA 1
ATOM 721 C C . TYR A 1 89 ? 23.837 -4.993 -19.331 1.00 91.12 89 TYR A C 1
ATOM 723 O O . TYR A 1 89 ? 23.839 -4.169 -20.245 1.00 91.12 89 TYR A O 1
ATOM 731 N N . GLU A 1 90 ? 24.960 -5.383 -18.725 1.00 92.88 90 GLU A N 1
ATOM 732 C CA . GLU A 1 90 ? 26.292 -4.878 -19.084 1.00 92.88 90 GLU A CA 1
ATOM 733 C C . GLU A 1 90 ? 26.653 -5.208 -20.541 1.00 92.88 90 GLU A C 1
ATOM 735 O O . GLU A 1 90 ? 27.083 -4.326 -21.289 1.00 92.88 90 GLU A O 1
ATOM 740 N N . TRP A 1 91 ? 26.401 -6.445 -20.983 1.00 92.94 91 TRP A N 1
ATOM 741 C CA . TRP A 1 91 ? 26.598 -6.846 -22.379 1.00 92.94 91 TRP A CA 1
ATOM 742 C C . TRP A 1 91 ? 25.742 -6.019 -23.348 1.00 92.94 91 TRP A C 1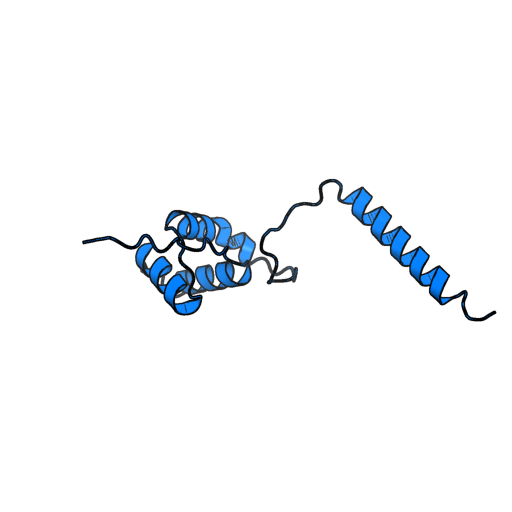
ATOM 744 O O . TRP A 1 91 ? 26.222 -5.580 -24.395 1.00 92.94 91 TRP A O 1
ATOM 754 N N . PHE A 1 92 ? 24.477 -5.776 -22.997 1.00 92.12 92 PHE A N 1
ATOM 755 C CA . PHE A 1 92 ? 23.562 -4.996 -23.826 1.00 92.12 92 PHE A CA 1
ATOM 756 C C . PHE A 1 92 ? 24.034 -3.546 -24.003 1.00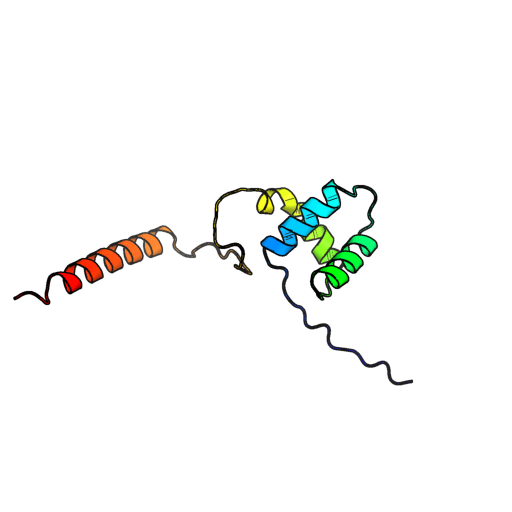 92.12 92 PHE A C 1
ATOM 758 O O . PHE A 1 92 ? 24.002 -3.032 -25.123 1.00 92.12 92 PHE A O 1
ATOM 765 N N . LEU A 1 93 ? 24.516 -2.903 -22.934 1.00 89.88 93 LEU A N 1
ATOM 766 C CA . LEU A 1 93 ? 25.072 -1.548 -23.001 1.00 89.88 93 LEU A CA 1
ATOM 767 C C . LEU A 1 93 ? 26.288 -1.479 -23.932 1.00 89.88 93 LEU A C 1
ATOM 769 O O . LEU A 1 93 ? 26.324 -0.638 -24.830 1.00 89.88 9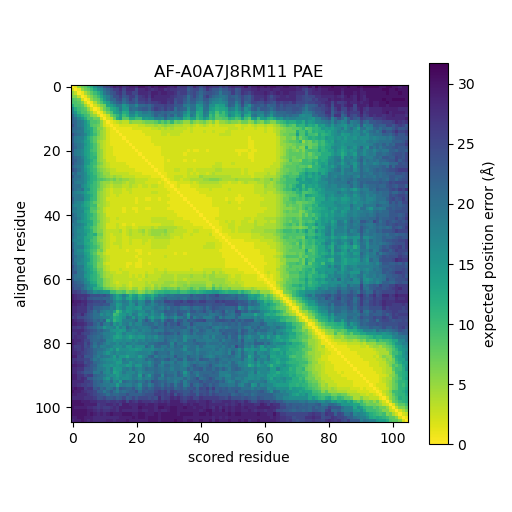3 LEU A O 1
ATOM 773 N N . GLN A 1 94 ? 27.233 -2.413 -23.788 1.00 88.44 94 GLN A N 1
ATOM 774 C CA . GLN A 1 94 ? 28.410 -2.495 -24.663 1.00 88.44 94 GLN A CA 1
ATOM 775 C C . GLN A 1 94 ? 28.024 -2.715 -26.132 1.00 88.44 94 GLN A C 1
ATOM 777 O O . GLN A 1 94 ? 28.637 -2.158 -27.044 1.00 88.44 94 GLN A O 1
ATOM 782 N N . TYR A 1 95 ? 26.992 -3.521 -26.385 1.00 85.88 95 TYR A N 1
ATOM 783 C CA . TYR A 1 95 ? 26.486 -3.758 -27.733 1.00 85.88 95 TYR A CA 1
ATOM 784 C C . TYR A 1 95 ? 25.847 -2.507 -28.355 1.00 85.88 95 TYR A C 1
ATOM 786 O O . TYR A 1 95 ? 26.034 -2.260 -29.549 1.00 85.88 95 TYR A O 1
ATOM 794 N N . GLN A 1 96 ? 25.107 -1.713 -27.573 1.00 82.81 96 GLN A N 1
ATOM 795 C CA . GLN A 1 96 ? 24.530 -0.452 -28.047 1.00 82.81 96 GLN A CA 1
ATOM 796 C C . GLN A 1 96 ? 25.602 0.595 -28.349 1.00 82.81 96 GLN A C 1
ATOM 798 O O . GLN A 1 96 ? 25.553 1.215 -29.410 1.00 82.81 96 GLN A O 1
ATOM 803 N N . GLU A 1 97 ? 26.600 0.730 -27.476 1.00 78.25 97 GLU A N 1
ATOM 804 C CA . GLU A 1 97 ? 27.742 1.625 -27.689 1.00 78.25 97 GLU A CA 1
ATOM 805 C C . GLU A 1 97 ? 28.467 1.278 -28.999 1.00 78.25 97 GLU A C 1
ATOM 807 O O . GLU A 1 97 ? 28.665 2.128 -29.865 1.00 78.25 97 GLU A O 1
ATOM 812 N N . LYS A 1 98 ? 28.712 -0.016 -29.230 1.00 70.06 98 LYS A N 1
ATOM 813 C CA . LYS A 1 98 ? 29.363 -0.526 -30.445 1.00 70.06 98 LYS A CA 1
ATOM 814 C C . LYS A 1 98 ? 28.531 -0.367 -31.726 1.00 70.06 98 LYS A C 1
ATOM 816 O O . LYS A 1 98 ? 29.095 -0.417 -32.818 1.00 70.06 98 LYS A O 1
ATOM 821 N N . LYS A 1 99 ? 27.206 -0.206 -31.624 1.00 59.19 99 LYS A N 1
ATOM 822 C CA . LYS A 1 99 ? 26.333 0.125 -32.765 1.00 59.19 99 LYS A CA 1
ATOM 823 C C . LYS A 1 99 ? 26.305 1.620 -33.069 1.00 59.19 99 LYS A C 1
ATOM 825 O O . LYS A 1 99 ? 26.237 1.962 -34.244 1.00 59.19 99 LYS A O 1
ATOM 830 N N . GLY A 1 100 ? 26.403 2.479 -32.054 1.00 56.06 100 GLY A N 1
ATOM 831 C CA . GLY A 1 100 ? 26.523 3.928 -32.241 1.00 56.06 100 GLY A CA 1
ATOM 832 C C . GLY A 1 100 ? 27.819 4.324 -32.956 1.00 56.06 100 GLY A C 1
ATOM 833 O O . GLY A 1 100 ? 27.811 5.223 -33.782 1.00 56.06 100 GLY A O 1
ATOM 834 N N . SER A 1 101 ? 28.914 3.593 -32.726 1.00 51.94 101 SER A N 1
ATOM 835 C CA . SER A 1 101 ? 30.220 3.861 -33.355 1.00 51.94 101 SER A CA 1
ATOM 836 C C . SER A 1 101 ? 30.394 3.289 -34.770 1.00 51.94 101 SER A C 1
ATOM 838 O O . SER A 1 101 ? 31.478 3.394 -35.334 1.00 51.94 101 SER A O 1
ATOM 840 N N . ARG A 1 102 ? 29.381 2.614 -35.335 1.00 51.56 102 ARG A N 1
ATOM 841 C CA . ARG A 1 102 ? 29.485 1.901 -36.626 1.00 51.56 102 ARG A CA 1
ATOM 842 C C . ARG A 1 102 ? 28.668 2.542 -37.754 1.00 51.56 102 ARG A C 1
ATOM 844 O O . ARG A 1 102 ? 28.537 1.925 -38.806 1.00 51.56 102 ARG A O 1
ATOM 851 N N . GLN A 1 103 ? 28.115 3.736 -37.526 1.00 46.56 103 GLN A N 1
ATOM 852 C CA . GLN A 1 103 ? 27.447 4.553 -38.551 1.00 46.56 103 GLN A CA 1
ATOM 853 C C . GLN A 1 103 ? 28.323 5.686 -39.116 1.00 46.56 103 GLN A C 1
ATOM 855 O O . GLN A 1 103 ? 27.896 6.322 -40.071 1.00 46.56 103 GLN A O 1
ATOM 860 N N . ASP A 1 104 ? 29.545 5.876 -38.607 1.00 48.53 104 ASP A N 1
ATOM 861 C CA . ASP A 1 104 ? 30.534 6.821 -39.149 1.00 48.53 104 ASP A CA 1
ATOM 862 C C . ASP A 1 104 ? 31.736 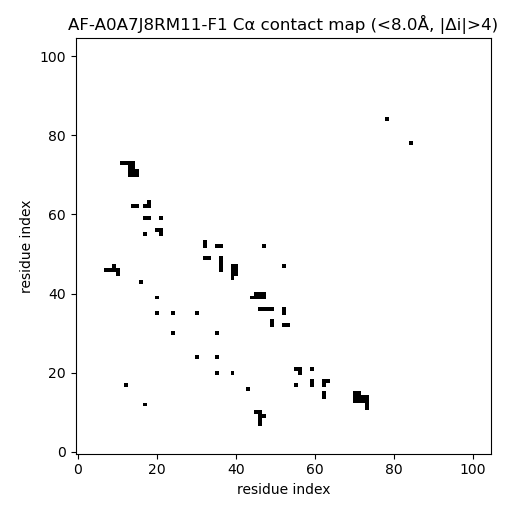6.077 -39.762 1.00 48.53 104 ASP A C 1
ATOM 864 O O . ASP A 1 104 ? 32.863 6.166 -39.267 1.00 48.53 104 ASP A O 1
ATOM 868 N N . MET A 1 105 ? 31.501 5.291 -40.818 1.00 40.94 105 MET A N 1
ATOM 869 C CA . MET A 1 105 ? 32.546 4.922 -41.784 1.00 40.94 105 MET A CA 1
ATOM 870 C C . MET A 1 105 ? 31.943 4.613 -43.152 1.00 40.94 105 MET A C 1
ATOM 872 O O . MET A 1 105 ? 30.942 3.861 -43.190 1.00 40.94 105 MET A O 1
#

Secondary structure (DSSP, 8-state):
----------PPPPHHHHHHHHHHHHH-TT--HHHHHHHHHHHHS----HHHHHHHHHTHHHHH------TT-S--PPPSSHHHHHHHHHHHHHHHHHHHTTS--

Organism: Gossypium davidsonii (NCBI:txid34287)

Nearest PDB structures (foldseek):
  1hlv-assembly1_A  TM=6.416E-01  e=2.764E-03  Homo sapiens
  7s03-assembly1_A-2  TM=4.401E-01  e=5.401E-01  Homo sapiens
  2lbf-assembly1_A  TM=5.122E-01  e=2.116E+00  Homo sapiens
  8exs-assembly1_A  TM=2.442E-01  e=3.267E+00  Staphylococcus aureus

pLDDT: mean 78.64, std 18.1, range [34.31, 95.12]

InterPro domains:
  IPR009057 Homedomain-like superfamily [SSF46689] (8-66)
  IPR041188 ARS-binding protein 1, N-terminal [PF18107] (9-60)

Sequence (105 aa):
MASRLKGVKKSTLTDNMRKTLCEYKIEHPSSSQKDLQQWVQQIFDLSVSQSTISNTLKRSSEYFSKEKKNSNVKRHKSAKYPELEKVLYEWFLQYQEKKGSRQDM